Protein AF-A0AAX1Q696-F1 (afdb_monomer_lite)

Secondary structure (DSSP, 8-state):
-HHHHHHHHHHHHHHHHHHHHHHHHHHHHHHHHHHHHHHHHHHTTPEEEEEE-SSTT-EEEEEE--

Structure (mmCIF, N/CA/C/O backbone):
data_AF-A0AAX1Q696-F1
#
_entry.id   AF-A0AAX1Q696-F1
#
loop_
_atom_site.group_PDB
_atom_site.id
_atom_site.type_symbol
_atom_site.label_atom_id
_atom_site.label_alt_id
_atom_site.label_comp_id
_atom_site.label_asym_id
_atom_site.label_entity_id
_atom_site.label_seq_id
_atom_site.pdbx_PDB_ins_code
_atom_site.Cartn_x
_atom_site.Cartn_y
_atom_site.Cartn_z
_atom_site.occupancy
_atom_site.B_iso_or_equiv
_atom_site.auth_seq_id
_atom_site.auth_comp_id
_atom_site.auth_asym_id
_atom_site.auth_atom_id
_atom_site.pdbx_PDB_model_num
ATOM 1 N N . MET A 1 1 ? -27.826 4.333 29.272 1.00 54.59 1 MET A N 1
ATOM 2 C CA . MET A 1 1 ? -27.168 5.062 28.159 1.00 54.59 1 MET A CA 1
ATOM 3 C C . MET A 1 1 ? -25.711 4.648 27.902 1.00 54.59 1 MET A C 1
ATOM 5 O O . MET A 1 1 ? -25.352 4.544 26.739 1.00 54.59 1 MET A O 1
ATOM 9 N N . LYS A 1 2 ? -24.899 4.313 28.921 1.00 64.25 2 LYS A N 1
ATOM 10 C CA . LYS A 1 2 ? -23.466 3.962 28.765 1.00 64.25 2 LYS A CA 1
ATOM 11 C C . LYS A 1 2 ? -23.155 2.781 27.816 1.00 64.25 2 LYS A C 1
ATOM 13 O O . LYS A 1 2 ? -22.175 2.833 27.088 1.00 64.25 2 LYS A O 1
ATOM 18 N N . LYS A 1 3 ? -24.013 1.748 27.756 1.00 69.19 3 LYS A N 1
ATOM 19 C CA . LYS A 1 3 ? -23.802 0.575 26.876 1.00 69.19 3 LYS A CA 1
ATOM 20 C C . LYS A 1 3 ? -23.819 0.925 25.378 1.00 69.19 3 LYS A C 1
ATOM 22 O O . LYS A 1 3 ? -23.003 0.406 24.634 1.00 69.19 3 LYS A O 1
ATOM 27 N N . LYS A 1 4 ? -24.701 1.834 24.937 1.00 77.75 4 LYS A N 1
ATOM 28 C CA . LYS A 1 4 ? -24.811 2.229 23.516 1.00 77.75 4 LYS A CA 1
ATOM 29 C C . LYS A 1 4 ? -23.574 2.991 23.027 1.00 77.75 4 LYS A C 1
ATOM 31 O O . LYS A 1 4 ? -23.121 2.756 21.916 1.00 77.75 4 LYS A O 1
ATOM 36 N N . GLN A 1 5 ? -23.006 3.851 23.874 1.00 81.69 5 GLN A N 1
ATOM 37 C CA . GLN A 1 5 ? -21.763 4.564 23.564 1.00 81.69 5 GLN A CA 1
ATOM 38 C C . GLN A 1 5 ? -20.561 3.619 23.478 1.00 81.69 5 GLN A C 1
ATOM 40 O O . GLN A 1 5 ? -19.712 3.803 22.613 1.00 81.69 5 GLN A O 1
ATOM 45 N N . LEU A 1 6 ? -20.520 2.577 24.317 1.00 84.44 6 LEU A N 1
ATOM 46 C CA . LEU A 1 6 ? -19.471 1.561 24.252 1.00 84.44 6 LEU A CA 1
ATOM 47 C C . LEU A 1 6 ? -19.499 0.807 22.912 1.00 84.44 6 LEU A C 1
ATOM 49 O O . LEU A 1 6 ? -18.468 0.700 22.257 1.00 84.44 6 LEU A O 1
ATOM 53 N N . TYR A 1 7 ? -20.676 0.354 22.464 1.00 89.19 7 TYR A N 1
ATOM 54 C CA . T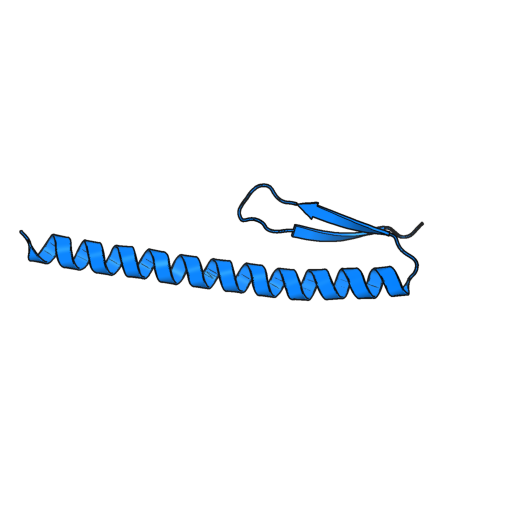YR A 1 7 ? -20.813 -0.300 21.155 1.00 89.19 7 TYR A CA 1
ATOM 55 C C . TYR A 1 7 ? -20.438 0.626 19.997 1.00 89.19 7 TYR A C 1
ATOM 57 O O . TYR A 1 7 ? -19.755 0.196 19.072 1.00 89.19 7 TYR A O 1
ATOM 65 N N . PHE A 1 8 ? -20.833 1.899 20.066 1.00 90.12 8 PHE A N 1
ATOM 66 C CA . PHE A 1 8 ? -20.462 2.881 19.051 1.00 90.12 8 PHE A CA 1
ATOM 67 C C . PHE A 1 8 ? -18.945 3.106 18.999 1.00 90.12 8 PHE A C 1
ATOM 69 O O . PHE A 1 8 ? -18.362 3.114 17.919 1.00 90.12 8 PHE A O 1
ATOM 76 N N . SER A 1 9 ? -18.291 3.215 20.159 1.00 88.75 9 SER A N 1
ATOM 77 C CA . SER A 1 9 ? -16.835 3.358 20.239 1.00 88.75 9 SER A CA 1
ATOM 78 C C . SER A 1 9 ? -16.116 2.141 19.662 1.00 88.75 9 SER A C 1
ATOM 80 O O . SER A 1 9 ? -15.211 2.313 18.856 1.00 88.75 9 SER A O 1
ATOM 82 N N . ILE A 1 10 ? -16.535 0.924 20.024 1.00 92.12 10 ILE A N 1
ATOM 83 C CA . ILE A 1 10 ? -15.935 -0.314 19.505 1.00 92.12 10 ILE A CA 1
ATOM 84 C C . ILE A 1 10 ? -16.121 -0.400 17.987 1.00 92.12 10 ILE A C 1
ATOM 86 O O . ILE A 1 10 ? -15.166 -0.678 17.268 1.00 92.12 10 ILE A O 1
ATOM 90 N N . SER A 1 11 ? -17.328 -0.115 17.492 1.00 93.56 11 SER A N 1
ATOM 91 C CA . SER A 1 11 ? -17.617 -0.134 16.056 1.00 93.56 11 SER A CA 1
ATOM 92 C C . SER A 1 11 ? -16.796 0.903 15.289 1.00 93.56 11 SER A C 1
ATOM 94 O O . SER A 1 11 ? -16.314 0.606 14.201 1.00 93.56 11 SER A O 1
ATOM 96 N N . SER A 1 12 ? -16.623 2.103 15.848 1.00 92.50 12 SER A N 1
ATOM 97 C CA . SER A 1 12 ? -15.815 3.166 15.244 1.00 92.50 12 SER A CA 1
ATOM 98 C C . SER A 1 12 ? -14.332 2.786 15.201 1.00 92.50 12 SER A C 1
ATOM 100 O O . SER A 1 12 ? -13.698 2.882 14.153 1.00 92.50 12 SER A O 1
ATOM 102 N N . SER A 1 13 ? -13.790 2.251 16.299 1.00 94.25 13 SER A N 1
ATOM 103 C CA . SER A 1 13 ? -12.416 1.739 16.332 1.00 94.25 13 SER A CA 1
ATOM 104 C C . SER A 1 13 ? -12.199 0.614 15.319 1.00 94.25 13 SER A C 1
ATOM 106 O O . SER A 1 13 ? -11.177 0.597 14.635 1.00 94.25 13 SER A O 1
ATOM 108 N N . LEU A 1 14 ? -13.168 -0.294 15.175 1.00 95.25 14 LEU A N 1
ATOM 109 C CA . LEU A 1 14 ? -13.098 -1.373 14.192 1.00 95.25 14 LEU A CA 1
ATOM 110 C C . LEU A 1 14 ? -13.101 -0.829 12.755 1.00 95.25 14 LEU A C 1
ATOM 112 O O . LEU A 1 14 ? -12.305 -1.272 11.934 1.00 95.25 14 LEU A O 1
ATOM 116 N N . LEU A 1 15 ? -13.943 0.166 12.466 1.00 95.25 15 LEU A N 1
ATOM 117 C CA . LEU A 1 15 ? -13.990 0.845 11.167 1.00 95.25 15 LEU A CA 1
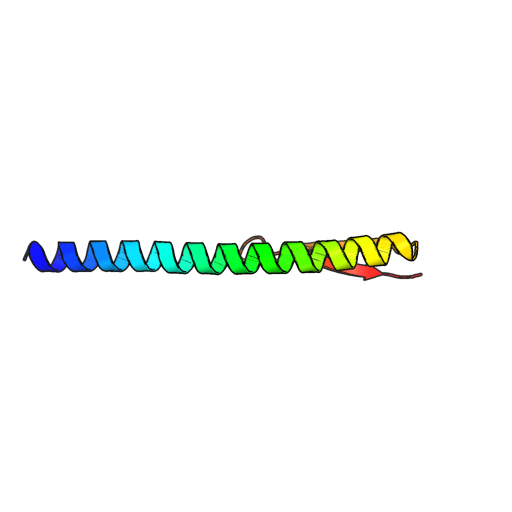ATOM 118 C C . LEU A 1 15 ? -12.652 1.504 10.811 1.00 95.25 15 LEU A C 1
ATOM 120 O O . LEU A 1 15 ? -12.184 1.364 9.680 1.00 95.25 15 LEU A O 1
ATOM 124 N N . ILE A 1 16 ? -12.014 2.175 11.774 1.00 94.69 16 ILE A N 1
ATOM 125 C CA . ILE A 1 16 ? -10.695 2.796 11.580 1.00 94.69 16 ILE A CA 1
ATOM 126 C C . ILE A 1 16 ? -9.641 1.729 11.263 1.00 94.69 16 ILE A C 1
ATOM 128 O O . ILE A 1 16 ? -8.860 1.909 10.331 1.00 94.69 16 ILE A O 1
ATOM 132 N N . LEU A 1 17 ? -9.643 0.602 11.984 1.00 94.81 17 LEU A N 1
ATOM 133 C CA . LEU A 1 17 ? -8.712 -0.503 11.731 1.00 94.81 17 LEU A CA 1
ATOM 134 C C . LEU A 1 17 ? -8.905 -1.110 10.339 1.00 94.81 17 LEU A C 1
ATOM 136 O O . LEU A 1 17 ? -7.929 -1.286 9.615 1.00 94.81 17 LEU A O 1
ATOM 140 N N . VAL A 1 18 ? -10.149 -1.386 9.939 1.00 94.81 18 VAL A N 1
ATOM 141 C CA . VAL A 1 18 ? -10.454 -1.943 8.609 1.00 94.81 18 VAL A CA 1
ATOM 142 C C . VAL A 1 18 ? -10.011 -0.983 7.507 1.00 94.81 18 VAL A C 1
ATOM 144 O O . VAL A 1 18 ? -9.360 -1.403 6.553 1.00 94.81 18 VAL A O 1
ATOM 147 N N . THR A 1 19 ? -10.298 0.310 7.665 1.00 92.06 19 THR A N 1
ATOM 148 C CA . THR A 1 19 ? -9.900 1.336 6.690 1.00 92.06 19 THR A CA 1
ATOM 149 C C . THR A 1 19 ? -8.378 1.461 6.614 1.00 92.06 19 THR A C 1
ATOM 151 O O . THR A 1 19 ? -7.818 1.530 5.523 1.00 92.06 19 THR A O 1
ATOM 154 N N . GLY A 1 20 ? -7.690 1.431 7.759 1.00 90.62 20 GLY A N 1
ATOM 155 C CA . GLY A 1 20 ? -6.230 1.471 7.818 1.00 90.62 20 GLY A CA 1
ATOM 156 C C . GLY A 1 20 ? -5.575 0.271 7.132 1.00 90.62 20 GLY A C 1
ATOM 157 O O . GLY A 1 20 ? -4.649 0.451 6.346 1.00 90.62 20 GLY A O 1
ATOM 158 N N . ILE A 1 21 ? -6.084 -0.943 7.373 1.00 93.44 21 ILE A N 1
ATOM 159 C CA . ILE A 1 21 ? -5.590 -2.166 6.720 1.00 93.44 21 ILE A CA 1
ATOM 160 C C . ILE A 1 21 ? -5.828 -2.104 5.208 1.00 93.44 21 ILE A C 1
ATOM 162 O O . ILE A 1 21 ? -4.931 -2.433 4.438 1.00 93.44 21 ILE A O 1
ATOM 166 N N . PHE A 1 22 ? -7.009 -1.657 4.777 1.00 91.69 22 PHE A N 1
ATOM 167 C CA . PHE A 1 22 ? -7.336 -1.525 3.359 1.00 91.69 22 PHE A CA 1
ATOM 168 C C . PHE A 1 22 ? -6.383 -0.562 2.636 1.00 91.69 22 PHE A C 1
ATOM 170 O O . PHE A 1 22 ? -5.810 -0.921 1.609 1.00 91.69 22 PHE A O 1
ATOM 177 N N . LEU A 1 23 ? -6.142 0.620 3.210 1.00 86.50 23 LEU A N 1
ATOM 178 C CA . LEU A 1 23 ? -5.189 1.590 2.661 1.00 86.50 23 LEU A CA 1
ATOM 179 C C . LEU A 1 23 ? -3.758 1.042 2.633 1.00 86.50 23 LEU A C 1
ATOM 181 O O . LEU A 1 23 ? -3.030 1.261 1.668 1.00 86.50 23 LEU A O 1
ATOM 185 N N . PHE A 1 24 ? -3.353 0.312 3.673 1.00 88.38 24 PHE A N 1
ATOM 186 C CA . PHE A 1 24 ? -2.035 -0.314 3.723 1.00 88.38 24 PHE A CA 1
ATOM 187 C C . PHE A 1 24 ? -1.846 -1.357 2.613 1.00 88.38 24 PHE A C 1
ATOM 189 O O . PHE A 1 24 ? -0.792 -1.390 1.979 1.00 88.38 24 PHE A O 1
ATOM 196 N N . LEU A 1 25 ? -2.863 -2.184 2.349 1.00 88.69 25 LEU A N 1
ATOM 197 C CA . LEU A 1 25 ? -2.822 -3.164 1.262 1.00 88.69 25 LEU A CA 1
ATOM 198 C C . LEU A 1 25 ? -2.705 -2.486 -0.107 1.00 88.69 25 LEU A C 1
ATOM 200 O O . LEU A 1 25 ? -1.857 -2.896 -0.894 1.00 88.69 25 LEU A O 1
ATOM 204 N N . GLN A 1 26 ? -3.468 -1.417 -0.352 1.00 86.62 26 GLN A N 1
ATOM 205 C CA . GLN A 1 26 ? -3.369 -0.656 -1.602 1.00 86.62 26 GLN A CA 1
ATOM 206 C C . GLN A 1 26 ? -1.979 -0.043 -1.804 1.00 86.62 26 GLN A C 1
ATOM 208 O O . GLN A 1 26 ? -1.405 -0.159 -2.883 1.00 86.62 26 GLN A O 1
ATOM 213 N N . MET A 1 27 ? -1.401 0.562 -0.760 1.00 84.69 27 MET A N 1
ATOM 214 C CA . MET A 1 27 ? -0.046 1.119 -0.844 1.00 84.69 27 MET A CA 1
ATOM 215 C C . MET A 1 27 ? 1.004 0.043 -1.135 1.00 84.69 27 MET A C 1
ATOM 217 O O . MET A 1 27 ? 1.957 0.298 -1.870 1.00 84.69 27 MET A O 1
ATOM 221 N N . LYS A 1 28 ? 0.847 -1.157 -0.563 1.00 87.81 28 LYS A N 1
ATOM 222 C CA . LYS A 1 28 ? 1.757 -2.274 -0.826 1.00 87.81 28 LYS A CA 1
ATOM 223 C C . LYS A 1 28 ? 1.673 -2.735 -2.282 1.00 87.81 28 LYS A C 1
ATOM 225 O O . LYS A 1 28 ? 2.713 -2.920 -2.907 1.00 87.81 28 LYS A O 1
ATOM 230 N N . GLU A 1 29 ? 0.463 -2.913 -2.800 1.00 87.31 29 GLU A N 1
ATOM 231 C CA . GLU A 1 29 ? 0.228 -3.329 -4.187 1.00 87.31 29 GLU A CA 1
ATOM 232 C C . GLU A 1 29 ? 0.838 -2.321 -5.168 1.00 87.31 29 GLU A C 1
ATOM 234 O O . GLU A 1 29 ? 1.673 -2.686 -5.993 1.00 87.31 29 GLU A O 1
ATOM 239 N N . GLN A 1 30 ? 0.560 -1.030 -4.978 1.00 84.38 30 GLN A N 1
ATOM 240 C CA . GLN A 1 30 ? 1.156 0.027 -5.796 1.00 84.38 30 GLN A CA 1
ATOM 241 C C . GLN A 1 30 ? 2.677 0.101 -5.677 1.00 84.38 30 GLN A C 1
ATOM 243 O O . GLN A 1 30 ? 3.353 0.421 -6.648 1.00 84.38 30 GLN A O 1
ATOM 248 N N . TYR A 1 31 ? 3.246 -0.160 -4.498 1.00 85.31 31 TYR A N 1
ATOM 249 C CA . TYR A 1 31 ? 4.699 -0.199 -4.345 1.00 85.31 31 TYR A CA 1
ATOM 250 C C . TYR A 1 31 ? 5.324 -1.321 -5.185 1.00 85.31 31 TYR A C 1
ATOM 252 O O . TYR A 1 31 ? 6.345 -1.094 -5.837 1.00 85.31 31 TYR A O 1
ATOM 26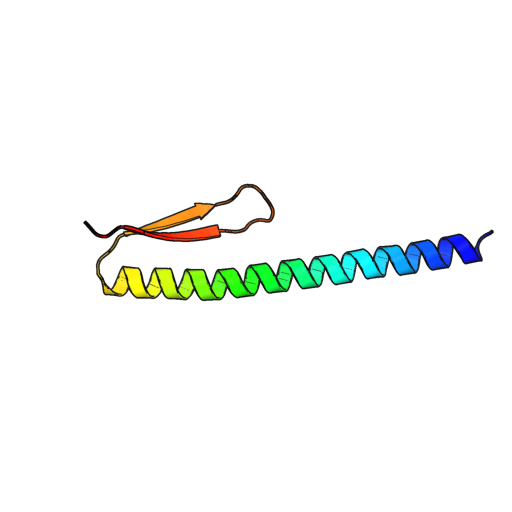0 N N . GLU A 1 32 ? 4.716 -2.510 -5.192 1.00 87.56 32 GLU A N 1
ATOM 261 C CA . GLU A 1 32 ? 5.183 -3.637 -6.005 1.00 87.56 32 GLU A CA 1
ATOM 262 C C . GLU A 1 32 ? 5.045 -3.349 -7.508 1.00 87.56 32 GLU A C 1
ATOM 264 O O . GLU A 1 32 ? 6.014 -3.546 -8.244 1.00 87.56 32 GLU A O 1
ATOM 269 N N . GLU A 1 33 ? 3.909 -2.805 -7.953 1.00 86.25 33 GLU A N 1
ATOM 270 C CA . GLU A 1 33 ? 3.709 -2.389 -9.351 1.00 86.25 33 GLU A CA 1
ATOM 271 C C . GLU A 1 33 ? 4.723 -1.320 -9.775 1.00 86.25 33 GLU A C 1
ATOM 273 O O . GLU A 1 33 ? 5.413 -1.457 -10.788 1.00 86.25 33 GLU A O 1
ATOM 278 N N . ASN A 1 34 ? 4.880 -0.275 -8.961 1.00 85.31 34 ASN A N 1
ATOM 279 C CA . ASN A 1 34 ? 5.781 0.826 -9.269 1.00 85.31 34 ASN A CA 1
ATOM 280 C C . ASN A 1 34 ? 7.241 0.385 -9.351 1.00 85.31 34 ASN A C 1
ATOM 282 O O . ASN A 1 34 ? 8.010 0.905 -10.167 1.00 85.31 34 ASN A O 1
ATOM 286 N N . LYS A 1 35 ? 7.629 -0.557 -8.484 1.00 86.56 35 LYS A N 1
ATOM 287 C CA . LYS A 1 35 ? 8.959 -1.160 -8.491 1.00 86.56 35 LYS A CA 1
ATOM 288 C C . LYS A 1 35 ? 9.195 -1.919 -9.794 1.00 86.56 35 LYS A C 1
ATOM 290 O O . LYS A 1 35 ? 10.242 -1.724 -10.403 1.00 86.56 35 LYS A O 1
ATOM 295 N N . GLN A 1 36 ? 8.231 -2.726 -10.242 1.00 87.44 36 GLN A N 1
ATOM 296 C CA . GLN A 1 36 ? 8.345 -3.457 -11.508 1.00 87.44 36 GLN A CA 1
ATOM 297 C C . GLN A 1 36 ? 8.476 -2.511 -12.705 1.00 87.44 36 GLN A C 1
ATOM 299 O O . GLN A 1 36 ? 9.341 -2.724 -13.551 1.00 87.44 36 GLN A O 1
ATOM 304 N N . ILE A 1 37 ? 7.669 -1.446 -12.761 1.00 84.31 37 ILE A N 1
ATOM 305 C CA . ILE A 1 37 ? 7.743 -0.448 -13.839 1.00 84.31 37 ILE A CA 1
ATOM 306 C C . ILE A 1 37 ? 9.096 0.272 -13.816 1.00 84.31 37 ILE A C 1
ATOM 308 O O . ILE A 1 37 ? 9.723 0.435 -14.861 1.00 84.31 37 ILE A O 1
ATOM 312 N N . GLY A 1 38 ? 9.577 0.661 -12.632 1.00 84.44 38 GLY A N 1
ATOM 313 C CA . GLY A 1 38 ? 10.883 1.301 -12.473 1.00 84.44 38 GLY A CA 1
ATOM 314 C C . GLY A 1 38 ? 12.037 0.399 -12.916 1.00 84.44 38 GLY A C 1
ATOM 315 O O . GLY A 1 38 ? 12.888 0.831 -13.690 1.00 84.44 38 GLY A O 1
ATOM 316 N N . GLU A 1 39 ? 12.043 -0.865 -12.485 1.00 85.38 39 GLU A N 1
ATOM 317 C CA . GLU A 1 39 ? 13.053 -1.851 -12.892 1.00 85.38 39 GLU A CA 1
ATOM 318 C C . GLU A 1 39 ? 13.004 -2.124 -14.404 1.00 85.38 39 GLU A C 1
ATOM 320 O O . GLU A 1 39 ? 14.044 -2.138 -15.062 1.00 85.38 39 GLU A O 1
ATOM 325 N N . ALA A 1 40 ? 11.808 -2.285 -14.979 1.00 86.19 40 ALA A N 1
ATOM 326 C CA . ALA A 1 40 ? 11.635 -2.482 -16.417 1.00 86.19 40 ALA A CA 1
ATOM 327 C C . ALA A 1 40 ? 12.118 -1.272 -17.234 1.00 86.19 40 ALA A C 1
ATOM 329 O O . ALA A 1 40 ? 12.766 -1.455 -18.263 1.00 86.19 40 ALA A O 1
ATOM 330 N N . CYS A 1 41 ? 11.854 -0.054 -16.759 1.00 85.38 41 CYS A N 1
ATOM 331 C CA . CYS A 1 41 ? 12.267 1.176 -17.426 1.00 85.38 41 CYS A CA 1
ATOM 332 C C . CYS A 1 41 ? 13.788 1.376 -17.402 1.00 85.38 41 CYS A C 1
ATOM 334 O O . CYS A 1 41 ? 14.388 1.688 -18.430 1.00 85.38 41 CYS A O 1
ATOM 336 N N . LEU A 1 42 ? 14.426 1.124 -16.252 1.00 82.31 42 LEU A N 1
ATOM 337 C CA . LEU A 1 42 ? 15.885 1.198 -16.114 1.00 82.31 42 LEU A CA 1
ATOM 338 C C . LEU A 1 42 ? 16.600 0.197 -17.032 1.00 82.31 42 LEU A C 1
ATOM 340 O O . LEU A 1 42 ? 17.629 0.528 -17.615 1.00 82.31 42 LEU A O 1
ATOM 344 N N . ASN A 1 43 ? 16.037 -1.003 -17.209 1.00 83.38 43 ASN A N 1
ATOM 345 C CA . ASN A 1 43 ? 16.576 -2.011 -18.128 1.00 83.38 43 ASN A CA 1
ATOM 346 C C . ASN A 1 43 ? 16.480 -1.606 -19.611 1.00 83.38 43 ASN A C 1
ATOM 348 O O . ASN A 1 43 ? 17.174 -2.187 -20.441 1.00 83.38 43 ASN A O 1
ATOM 352 N N . GLN A 1 44 ? 15.619 -0.645 -19.949 1.00 82.38 44 GLN A N 1
ATOM 353 C CA . GLN A 1 44 ? 15.430 -0.129 -21.308 1.00 82.38 44 GLN A CA 1
ATOM 354 C C . GLN A 1 44 ? 16.159 1.204 -21.540 1.00 82.38 44 GLN A C 1
ATOM 356 O O . GLN A 1 44 ? 15.887 1.870 -22.533 1.00 82.38 44 GLN A O 1
ATOM 361 N N . GLU A 1 45 ? 17.053 1.608 -20.624 1.00 81.06 45 GLU A N 1
ATOM 362 C CA . GLU A 1 45 ? 17.721 2.923 -20.631 1.00 81.06 45 GLU A CA 1
ATOM 363 C C . GLU A 1 45 ? 16.730 4.111 -20.656 1.00 81.06 45 GLU A C 1
ATOM 365 O O . GLU A 1 45 ? 17.078 5.226 -21.042 1.00 81.06 45 GLU A O 1
ATOM 370 N N . GLY A 1 46 ? 15.483 3.880 -20.227 1.00 78.44 46 GLY A N 1
ATOM 371 C CA . GLY A 1 46 ? 14.426 4.886 -20.160 1.00 78.44 46 GLY A CA 1
ATOM 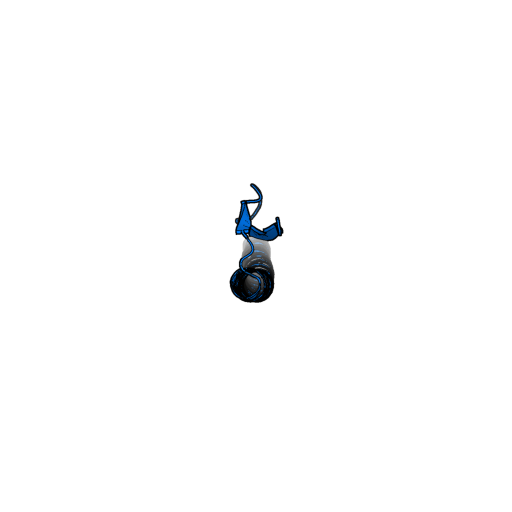372 C C . GLY A 1 46 ? 14.507 5.756 -18.904 1.00 78.44 46 GLY A C 1
ATOM 373 O O . GLY A 1 46 ? 15.191 5.436 -17.927 1.00 78.44 46 GLY A O 1
ATOM 374 N N . THR A 1 47 ? 13.772 6.868 -18.904 1.00 82.75 47 THR A N 1
ATOM 375 C CA . THR A 1 47 ? 13.670 7.759 -17.741 1.00 82.75 47 THR A CA 1
ATOM 376 C C . THR A 1 47 ? 12.455 7.385 -16.897 1.00 82.75 47 THR A C 1
ATOM 378 O O . THR A 1 47 ? 11.325 7.353 -17.386 1.00 82.75 47 THR A O 1
ATOM 381 N N . VAL A 1 48 ? 12.682 7.118 -15.608 1.00 83.62 48 VAL A N 1
ATOM 382 C CA . VAL A 1 48 ? 11.609 6.833 -14.645 1.00 83.62 48 VAL A CA 1
ATOM 383 C C . VAL A 1 48 ? 10.985 8.142 -14.177 1.00 83.62 48 VAL A C 1
ATOM 385 O O . VAL A 1 48 ? 11.659 8.971 -13.560 1.00 83.62 48 VAL A O 1
ATOM 388 N N . ILE A 1 49 ? 9.684 8.301 -14.404 1.00 82.81 49 ILE A N 1
ATOM 389 C CA . ILE A 1 49 ? 8.902 9.422 -13.885 1.00 82.81 49 ILE A CA 1
ATOM 390 C C . ILE A 1 49 ? 8.108 8.944 -12.678 1.00 82.81 49 ILE A C 1
ATOM 392 O O . ILE A 1 49 ? 7.454 7.905 -12.719 1.00 82.81 49 ILE A O 1
ATOM 396 N N . MET A 1 50 ? 8.179 9.704 -11.585 1.00 79.44 50 MET A N 1
ATOM 397 C CA . MET A 1 50 ? 7.407 9.452 -10.371 1.00 79.44 50 MET A CA 1
ATOM 398 C C . MET A 1 50 ? 6.398 10.579 -10.166 1.00 79.44 50 MET A C 1
ATOM 400 O O . MET A 1 50 ? 6.759 11.676 -9.734 1.00 79.44 50 MET A O 1
ATOM 404 N N . GLU A 1 51 ? 5.126 10.307 -10.432 1.00 78.25 51 GLU A N 1
ATOM 405 C CA . GLU A 1 51 ? 4.037 11.223 -10.114 1.00 78.25 51 GLU A CA 1
ATOM 406 C C . GLU A 1 51 ? 3.538 10.948 -8.697 1.00 78.25 51 GLU A C 1
ATOM 408 O O . GLU A 1 51 ? 3.243 9.811 -8.326 1.00 78.25 51 GLU A O 1
ATOM 413 N N . ARG A 1 52 ? 3.451 11.993 -7.873 1.00 70.56 52 ARG A N 1
ATOM 414 C CA . ARG A 1 52 ? 2.882 11.900 -6.526 1.00 70.56 52 ARG A CA 1
ATOM 415 C C . ARG A 1 52 ? 1.453 12.421 -6.560 1.00 70.56 52 ARG A C 1
ATOM 417 O O . ARG A 1 52 ? 1.241 13.615 -6.761 1.00 70.56 52 ARG A O 1
ATOM 424 N N . GLU A 1 53 ? 0.484 11.553 -6.299 1.00 69.94 53 GLU A N 1
ATOM 425 C CA . GLU A 1 53 ? -0.903 11.977 -6.138 1.00 69.94 53 GLU A CA 1
ATOM 426 C C . GLU A 1 53 ? -1.098 12.603 -4.745 1.00 69.94 53 GLU A C 1
ATOM 428 O O . GLU A 1 53 ? -0.584 12.124 -3.731 1.00 69.94 53 GLU A O 1
ATOM 433 N N . ALA A 1 54 ? -1.816 13.730 -4.686 1.00 61.31 54 ALA A N 1
ATOM 434 C CA . ALA A 1 54 ? -1.977 14.521 -3.460 1.00 61.31 54 ALA A CA 1
ATOM 435 C C . ALA A 1 54 ? -2.865 13.845 -2.394 1.00 61.31 54 ALA A C 1
ATOM 437 O O . ALA A 1 54 ? -2.835 14.241 -1.228 1.00 61.31 54 ALA A O 1
ATOM 438 N N . PHE A 1 55 ? -3.644 12.827 -2.769 1.00 56.41 55 PHE A N 1
ATOM 4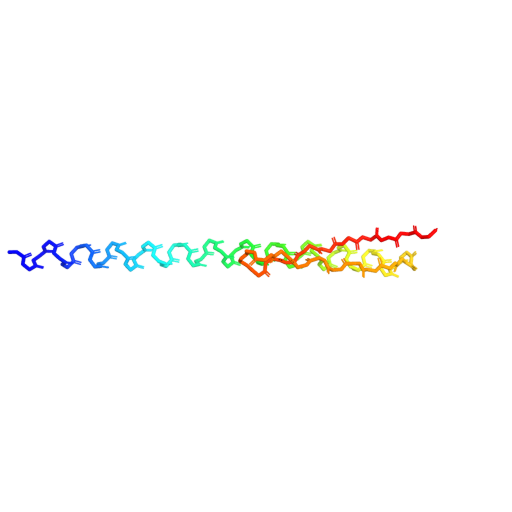39 C CA . PHE A 1 55 ? -4.501 12.065 -1.864 1.00 56.41 55 PHE A CA 1
ATOM 440 C C . PHE A 1 55 ? -3.845 10.719 -1.508 1.00 56.41 55 PHE A C 1
ATOM 442 O O . PHE A 1 55 ? -3.404 9.981 -2.378 1.00 56.41 55 PHE A O 1
ATOM 449 N N . PHE A 1 56 ? -3.779 10.404 -0.209 1.00 57.62 56 PHE A N 1
ATOM 450 C CA . PHE A 1 56 ? -3.323 9.111 0.335 1.00 57.62 56 PHE A CA 1
ATOM 451 C C . PHE A 1 56 ? -1.897 8.641 -0.032 1.00 57.62 56 PHE A C 1
ATOM 453 O O . PHE A 1 56 ? -1.640 7.443 -0.012 1.00 57.62 56 PHE A O 1
ATOM 460 N N . LEU A 1 57 ? -0.946 9.557 -0.280 1.00 62.00 57 LEU A N 1
ATOM 461 C CA . LEU A 1 57 ? 0.491 9.251 -0.473 1.00 62.00 57 LEU A CA 1
ATOM 462 C C . LEU A 1 57 ? 0.795 8.240 -1.597 1.00 62.00 57 LEU A C 1
ATOM 464 O O . LEU A 1 57 ? 1.894 7.686 -1.641 1.00 62.00 57 LEU A O 1
ATOM 468 N N . MET A 1 58 ? -0.146 8.018 -2.511 1.00 63.09 58 MET A N 1
ATOM 469 C CA . MET A 1 58 ? 0.049 7.122 -3.639 1.00 63.09 58 MET A CA 1
ATOM 470 C C . MET A 1 58 ? 0.997 7.781 -4.640 1.00 63.09 58 MET A C 1
ATOM 472 O O . MET A 1 58 ? 0.808 8.930 -5.046 1.00 63.09 58 MET A O 1
ATOM 476 N N . SER A 1 59 ? 2.048 7.064 -5.020 1.00 70.69 59 SER A N 1
ATOM 477 C CA . SER A 1 59 ? 2.877 7.428 -6.164 1.00 70.69 59 SER A CA 1
ATOM 478 C C . SER A 1 59 ? 2.522 6.529 -7.334 1.00 70.69 59 SER A C 1
ATOM 480 O O . SER A 1 59 ? 2.259 5.346 -7.130 1.00 70.69 59 SER A O 1
ATOM 482 N N . LYS A 1 60 ? 2.560 7.067 -8.544 1.00 74.75 60 LYS A N 1
ATOM 483 C CA . LYS A 1 60 ? 2.543 6.289 -9.779 1.00 74.75 60 LYS A CA 1
ATOM 484 C C . LYS A 1 60 ? 3.895 6.437 -10.445 1.00 74.75 60 LYS A C 1
ATOM 486 O O . LYS A 1 60 ? 4.429 7.546 -10.505 1.00 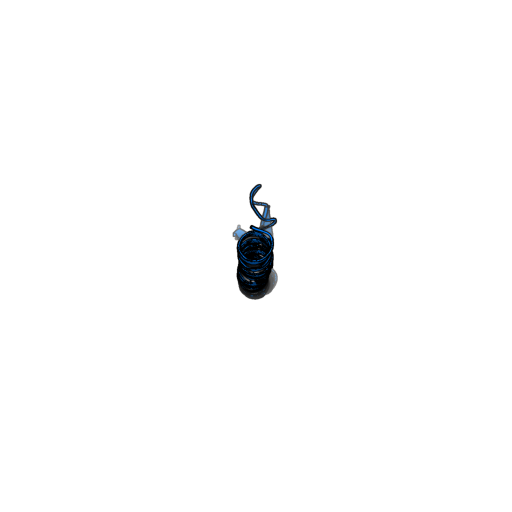74.75 60 LYS A O 1
ATOM 491 N N . THR A 1 61 ? 4.458 5.331 -10.910 1.00 78.44 61 THR A N 1
ATOM 492 C CA . THR A 1 61 ? 5.654 5.361 -11.745 1.00 78.44 61 THR A CA 1
ATOM 493 C C . THR A 1 61 ? 5.292 5.068 -13.189 1.00 78.44 61 THR A C 1
ATOM 495 O O . THR A 1 61 ? 4.468 4.204 -13.488 1.00 78.44 61 THR A O 1
ATOM 498 N N . SER A 1 62 ? 5.895 5.822 -14.097 1.00 76.38 62 SER A N 1
ATOM 499 C CA . SER A 1 62 ? 5.782 5.628 -15.538 1.00 76.38 62 SER A CA 1
ATOM 500 C C . SER A 1 62 ? 7.171 5.667 -16.168 1.00 76.38 62 SER A C 1
ATOM 502 O O . SER A 1 62 ? 8.141 6.126 -15.558 1.00 76.38 62 SER A O 1
ATOM 504 N N . CYS A 1 63 ? 7.274 5.120 -17.375 1.00 79.12 63 CYS A N 1
ATOM 505 C CA . CYS A 1 63 ? 8.511 5.100 -18.139 1.00 79.12 63 CYS A CA 1
ATOM 506 C C . CYS A 1 63 ? 8.364 5.983 -19.373 1.00 79.12 63 CYS A C 1
ATOM 508 O O . CYS A 1 63 ? 7.483 5.731 -20.197 1.00 79.12 63 CYS A O 1
ATOM 510 N N . GLU A 1 64 ? 9.237 6.976 -19.515 1.00 75.00 64 GLU A N 1
ATOM 511 C CA . GLU A 1 64 ? 9.431 7.682 -20.780 1.00 75.00 64 GLU A CA 1
ATOM 512 C C . GLU A 1 64 ? 10.660 7.111 -21.491 1.00 75.00 64 GLU A C 1
ATOM 514 O O . GLU A 1 64 ? 11.767 7.083 -20.949 1.00 75.00 64 GLU A O 1
ATOM 519 N N . THR A 1 65 ? 10.448 6.630 -22.713 1.00 64.19 65 THR A N 1
ATOM 520 C CA . THR A 1 65 ? 11.501 6.197 -23.639 1.00 64.19 65 THR A CA 1
ATOM 521 C C . THR A 1 65 ? 11.662 7.267 -24.717 1.00 64.19 65 THR A C 1
ATOM 523 O O . THR A 1 65 ? 10.667 7.793 -25.217 1.00 64.19 65 THR A O 1
ATOM 526 N N . HIS A 1 66 ? 12.912 7.640 -24.999 1.00 56.78 66 HIS A N 1
ATOM 527 C CA . HIS A 1 66 ? 13.277 8.708 -25.934 1.00 56.78 66 HIS A CA 1
ATOM 528 C C . HIS A 1 66 ? 13.286 8.227 -27.394 1.00 56.78 66 HIS A C 1
ATOM 530 O O . HIS A 1 66 ? 13.532 7.021 -27.619 1.00 56.78 66 HIS A O 1
#

Foldseek 3Di:
DVVVVVVVVVVVVVVVVVVVVVLVVVQVVLVVVQVVQVVVQVVVVWDWDWDADPPSRRIHIHTDDD

pLDDT: mean 81.58, std 10.66, range [54.59, 95.25]

Radius of gyration: 19.45 Å; chains: 1; bounding box: 45×18×55 Å

Organism: NCBI:txid135735

Sequence (66 aa):
MKKKQLYFSISSSLLILVTGIFLFLQMKEQYEENKQIGEACLNQEGTVIMEREAFFLMSKTSCETH